Protein AF-A0A838QI50-F1 (afdb_monomer_lite)

Structure (mmCIF, N/CA/C/O backbone):
data_AF-A0A838QI50-F1
#
_entry.id   AF-A0A838QI50-F1
#
loop_
_atom_site.group_PDB
_atom_site.id
_atom_site.type_symbol
_atom_site.label_atom_id
_atom_site.label_alt_id
_atom_site.label_comp_id
_atom_site.label_asym_id
_atom_site.label_entity_id
_atom_site.label_seq_id
_atom_site.pdbx_PDB_ins_code
_atom_site.Cartn_x
_atom_site.Cartn_y
_atom_site.Cartn_z
_atom_site.occupancy
_atom_site.B_iso_or_equiv
_atom_site.auth_seq_id
_atom_site.auth_comp_id
_atom_site.auth_asym_id
_atom_site.auth_atom_id
_atom_site.pdbx_PDB_model_num
ATOM 1 N N . SER A 1 1 ? 6.575 -1.146 9.055 1.00 70.94 1 SER A N 1
ATOM 2 C CA . SER A 1 1 ? 5.674 -1.493 10.174 1.00 70.94 1 SER A CA 1
ATOM 3 C C . SER A 1 1 ? 4.647 -0.401 10.480 1.00 70.94 1 SER A C 1
ATOM 5 O O . SER A 1 1 ? 3.490 -0.745 10.663 1.00 70.94 1 SER A O 1
ATOM 7 N N . ALA A 1 2 ? 4.996 0.895 10.506 1.00 87.75 2 ALA A N 1
ATOM 8 C CA . ALA A 1 2 ? 4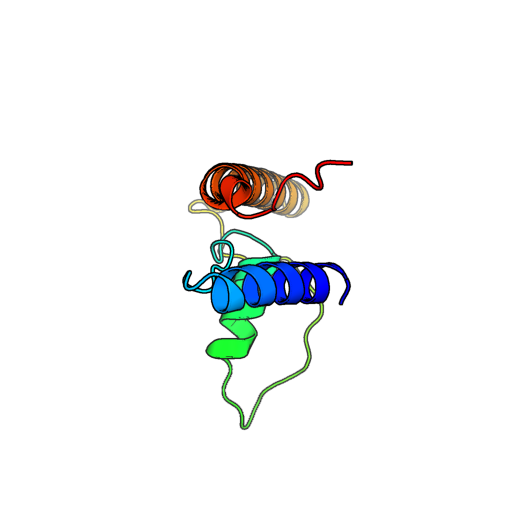.034 1.964 10.832 1.00 87.75 2 ALA A CA 1
ATOM 9 C C . ALA A 1 2 ? 2.782 1.993 9.923 1.00 87.75 2 ALA A C 1
ATOM 11 O O . ALA A 1 2 ? 1.663 1.983 10.423 1.00 87.75 2 ALA A O 1
ATOM 12 N N . ALA A 1 3 ? 2.957 1.947 8.596 1.00 88.06 3 ALA A N 1
ATOM 13 C CA . ALA A 1 3 ? 1.839 1.983 7.644 1.00 88.06 3 ALA A CA 1
ATOM 14 C C . ALA A 1 3 ? 0.891 0.772 7.759 1.00 88.06 3 ALA A C 1
ATOM 16 O O . ALA A 1 3 ? -0.326 0.927 7.730 1.00 88.06 3 ALA A O 1
ATOM 17 N N . THR A 1 4 ? 1.440 -0.435 7.934 1.00 89.75 4 THR A N 1
ATOM 18 C CA . THR A 1 4 ? 0.643 -1.656 8.130 1.00 89.75 4 THR A CA 1
ATOM 19 C C . THR A 1 4 ? -0.118 -1.622 9.455 1.00 89.75 4 THR A C 1
ATOM 21 O O . THR A 1 4 ? -1.271 -2.036 9.487 1.00 89.75 4 THR A O 1
ATOM 24 N N . GLY A 1 5 ? 0.490 -1.086 10.522 1.00 90.75 5 GLY A N 1
ATOM 25 C CA . GLY A 1 5 ? -0.165 -0.902 11.820 1.00 90.75 5 GLY A CA 1
ATOM 26 C C . GLY A 1 5 ? -1.304 0.120 11.779 1.00 90.75 5 GLY A C 1
ATOM 27 O O . GLY A 1 5 ? -2.380 -0.151 12.303 1.00 90.75 5 GLY A O 1
ATOM 28 N N . LEU A 1 6 ? -1.105 1.254 11.096 1.00 90.94 6 LEU A N 1
ATOM 29 C CA . LEU A 1 6 ? -2.162 2.247 10.881 1.00 90.94 6 LEU A CA 1
ATOM 30 C C . LEU A 1 6 ? -3.358 1.638 10.136 1.00 90.94 6 LEU A C 1
ATOM 32 O O . LEU A 1 6 ? -4.490 1.772 10.594 1.00 90.94 6 LEU A O 1
ATOM 36 N N . LEU A 1 7 ? -3.112 0.922 9.032 1.00 91.94 7 LEU A N 1
ATOM 37 C CA . LEU A 1 7 ? -4.185 0.274 8.273 1.00 91.94 7 LEU A CA 1
ATOM 38 C C . LEU A 1 7 ? -4.916 -0.791 9.102 1.00 91.94 7 LEU A C 1
ATOM 40 O O . LEU A 1 7 ? -6.139 -0.875 9.043 1.00 91.94 7 LEU A O 1
ATOM 44 N N . ALA A 1 8 ? -4.188 -1.572 9.906 1.00 92.38 8 ALA A N 1
ATOM 45 C CA . ALA A 1 8 ? -4.794 -2.540 10.814 1.00 92.38 8 ALA A CA 1
ATOM 46 C C . ALA A 1 8 ? -5.712 -1.860 11.843 1.00 92.38 8 ALA A C 1
ATOM 48 O O . ALA A 1 8 ? -6.816 -2.342 12.078 1.00 92.38 8 ALA A O 1
ATOM 49 N N . GLY A 1 9 ? -5.301 -0.718 12.406 1.00 93.38 9 GLY A N 1
ATOM 50 C CA . GLY A 1 9 ? -6.131 0.072 13.320 1.00 93.38 9 GLY A CA 1
ATOM 51 C C . GLY A 1 9 ? -7.390 0.637 12.653 1.00 93.38 9 GLY A C 1
ATOM 52 O O . GLY A 1 9 ? -8.481 0.535 13.214 1.00 93.38 9 GLY A O 1
ATOM 53 N N . ILE A 1 10 ? -7.265 1.167 11.432 1.00 91.62 10 ILE A N 1
ATOM 54 C CA . ILE A 1 10 ? -8.409 1.642 10.635 1.00 91.62 10 ILE A CA 1
ATOM 55 C C . ILE A 1 10 ? -9.385 0.490 10.370 1.00 91.62 10 ILE A C 1
ATOM 57 O O . ILE A 1 10 ? -10.582 0.623 10.617 1.00 91.62 10 ILE A O 1
ATOM 61 N N . ASN A 1 11 ? -8.884 -0.663 9.924 1.00 93.31 11 ASN A N 1
ATOM 62 C CA . ASN A 1 11 ? -9.722 -1.827 9.648 1.00 93.31 11 ASN A CA 1
ATOM 63 C C . ASN A 1 11 ? -10.361 -2.408 10.905 1.00 93.31 11 ASN A C 1
ATOM 65 O O . ASN A 1 11 ? -11.520 -2.809 10.856 1.00 93.31 11 ASN A O 1
ATOM 69 N N . LEU A 1 12 ? -9.665 -2.391 12.042 1.00 94.81 12 LEU A N 1
ATOM 70 C CA . LEU A 1 12 ? -10.253 -2.765 13.322 1.00 94.81 12 LEU A CA 1
ATOM 71 C C . LEU A 1 12 ? -11.439 -1.854 13.672 1.00 94.81 12 LEU A C 1
ATOM 73 O O . LEU A 1 12 ? -12.509 -2.359 13.999 1.00 94.81 12 LEU A O 1
ATOM 77 N N . SER A 1 13 ? -11.284 -0.533 13.538 1.00 93.69 13 SER A N 1
ATOM 78 C CA . SER A 1 13 ? -12.372 0.433 13.765 1.00 93.69 13 SER A CA 1
ATOM 79 C C . SER A 1 13 ? -13.576 0.181 12.846 1.00 93.69 13 SER A C 1
ATOM 81 O O . SER A 1 13 ? -14.724 0.167 13.298 1.00 93.69 13 SER A O 1
ATOM 83 N N . ARG A 1 14 ? -13.319 -0.102 11.561 1.00 92.56 14 ARG A N 1
ATOM 84 C CA . ARG A 1 14 ? -14.350 -0.455 10.571 1.00 92.56 14 ARG A CA 1
ATOM 85 C C . ARG A 1 14 ? -15.115 -1.714 10.971 1.00 92.56 14 ARG A C 1
ATOM 87 O O . ARG A 1 14 ? -16.340 -1.671 11.033 1.00 92.56 14 ARG A O 1
ATOM 94 N N . ILE A 1 15 ? -14.405 -2.789 11.313 1.00 95.19 15 ILE A N 1
ATOM 95 C CA . ILE A 1 15 ? -15.003 -4.067 11.730 1.00 95.19 15 ILE A CA 1
ATOM 96 C C . ILE A 1 15 ? -15.868 -3.882 12.979 1.00 95.19 15 ILE A C 1
ATOM 98 O O . ILE A 1 15 ? -17.002 -4.356 13.017 1.00 95.19 15 ILE A O 1
ATOM 102 N N . LEU A 1 16 ? -15.372 -3.151 13.982 1.00 95.50 16 LEU A N 1
ATOM 103 C CA . LEU A 1 16 ? -16.136 -2.846 15.198 1.00 95.50 16 LEU A CA 1
ATOM 104 C C . LEU A 1 16 ? -17.393 -2.007 14.913 1.00 95.50 16 LEU A C 1
ATOM 106 O O . LEU A 1 16 ? -18.357 -2.079 15.669 1.00 95.50 16 LEU A O 1
ATOM 110 N N . SER A 1 17 ? -17.399 -1.263 13.807 1.00 93.56 17 SER A N 1
ATOM 111 C CA . SER A 1 17 ? -18.538 -0.474 13.325 1.00 93.56 17 SER A CA 1
ATOM 112 C C . SER A 1 17 ? -19.454 -1.246 12.359 1.00 93.56 17 SER A C 1
ATOM 114 O O . SER A 1 17 ? -20.336 -0.649 11.747 1.00 93.56 17 SER A O 1
ATOM 116 N N . GLY A 1 18 ? -19.252 -2.559 12.185 1.00 94.56 18 GLY A N 1
ATOM 117 C CA . GLY A 1 18 ? -20.039 -3.398 11.270 1.00 94.56 18 GLY A CA 1
ATOM 118 C C . GLY A 1 18 ? -19.713 -3.205 9.783 1.00 94.56 18 GLY A C 1
ATOM 119 O O . GLY A 1 18 ? -20.474 -3.652 8.927 1.00 94.56 18 GLY A O 1
ATOM 120 N N . LEU A 1 19 ? -18.600 -2.540 9.463 1.00 93.25 19 LEU A N 1
ATOM 121 C CA . LEU A 1 19 ? -18.106 -2.347 8.101 1.00 93.25 19 LEU A CA 1
ATOM 122 C C . LEU A 1 19 ? -17.064 -3.415 7.743 1.00 93.25 19 LEU A C 1
ATOM 124 O O . LEU A 1 19 ? -16.359 -3.940 8.605 1.00 93.25 19 LEU A O 1
ATOM 128 N N . ASN A 1 20 ? -16.904 -3.684 6.449 1.00 93.50 20 ASN A N 1
ATOM 129 C CA . ASN A 1 20 ? -15.845 -4.568 5.964 1.00 93.50 20 ASN A CA 1
ATOM 130 C C . ASN A 1 20 ? -14.463 -3.910 6.087 1.00 93.50 20 ASN A C 1
ATOM 132 O O . ASN A 1 20 ? -14.325 -2.688 5.947 1.00 93.50 20 ASN A O 1
ATOM 136 N N . ALA A 1 21 ? -13.434 -4.728 6.314 1.00 92.56 21 ALA A N 1
ATOM 137 C CA . ALA A 1 21 ? -12.046 -4.297 6.194 1.00 92.56 21 ALA A CA 1
ATOM 138 C C . ALA A 1 21 ? -11.722 -3.951 4.737 1.00 92.56 21 ALA A C 1
ATOM 140 O O . ALA A 1 21 ? -12.164 -4.638 3.822 1.00 92.56 21 ALA A O 1
ATOM 141 N N . GLU A 1 22 ? -10.916 -2.913 4.544 1.00 94.38 22 GLU A N 1
ATOM 142 C CA . GLU A 1 22 ? -10.512 -2.432 3.228 1.00 94.38 22 GLU A CA 1
ATOM 143 C C . GLU A 1 22 ? -8.996 -2.343 3.149 1.00 94.38 22 GLU A C 1
ATOM 145 O O . 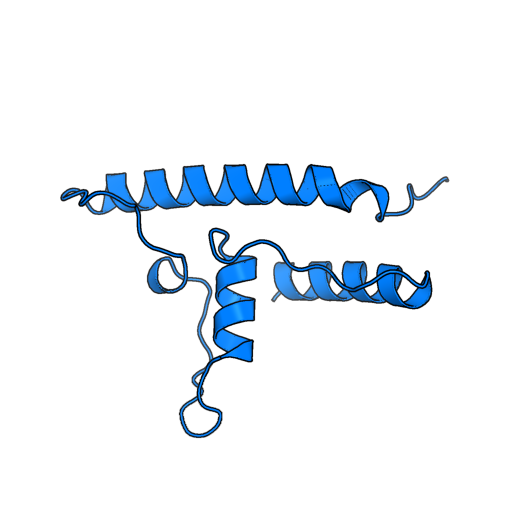GLU A 1 22 ? -8.314 -1.963 4.106 1.00 94.38 22 GLU A O 1
ATOM 150 N N . ILE A 1 23 ? -8.454 -2.680 1.987 1.00 93.81 23 ILE A N 1
ATOM 151 C CA . ILE A 1 23 ? -7.026 -2.575 1.703 1.00 93.81 23 ILE A CA 1
ATOM 152 C C . ILE A 1 23 ? -6.822 -1.743 0.436 1.00 93.81 23 ILE A C 1
ATOM 154 O O . ILE A 1 23 ? -7.642 -1.821 -0.481 1.00 93.81 23 ILE A O 1
ATOM 158 N N . PRO A 1 24 ? -5.749 -0.939 0.360 1.00 94.62 24 PRO A N 1
ATOM 159 C CA . PRO A 1 24 ? -5.445 -0.192 -0.849 1.00 94.62 24 PRO A CA 1
ATOM 160 C C . PRO A 1 24 ? -5.094 -1.146 -2.000 1.00 94.62 24 PRO A C 1
ATOM 162 O O . PRO A 1 24 ? -4.642 -2.270 -1.756 1.00 94.62 24 PRO A O 1
ATOM 165 N N . PRO A 1 25 ? -5.258 -0.711 -3.260 1.00 94.12 25 PRO A N 1
ATOM 166 C CA . PRO A 1 25 ? -5.010 -1.572 -4.410 1.00 94.12 25 PRO A CA 1
ATOM 167 C C . PRO A 1 25 ? -3.529 -1.989 -4.505 1.00 94.12 25 PRO A C 1
ATOM 169 O O . PRO A 1 25 ? -2.649 -1.259 -4.028 1.00 94.12 25 PRO A O 1
ATOM 172 N N . PRO A 1 26 ? -3.211 -3.128 -5.155 1.00 93.62 26 PRO A N 1
ATOM 173 C CA . PRO A 1 26 ? -1.840 -3.637 -5.295 1.00 93.62 26 PRO A CA 1
ATOM 174 C C . PRO A 1 26 ? -0.931 -2.764 -6.174 1.00 93.62 26 PRO A C 1
ATOM 176 O O . PRO A 1 26 ? 0.287 -2.929 -6.190 1.00 93.62 26 PRO A O 1
ATOM 179 N N . THR A 1 27 ? -1.507 -1.780 -6.864 1.00 94.69 27 THR A N 1
ATOM 180 C CA . THR A 1 27 ? -0.776 -0.698 -7.530 1.00 94.69 27 THR A CA 1
ATOM 181 C C . THR A 1 27 ? -0.131 0.278 -6.543 1.00 94.69 27 THR A C 1
ATOM 183 O O . THR A 1 27 ? 0.711 1.073 -6.952 1.00 94.69 27 THR A O 1
ATOM 186 N N . THR A 1 28 ? -0.492 0.217 -5.257 1.00 95.06 28 THR A N 1
ATOM 187 C CA . THR A 1 28 ? 0.167 0.924 -4.154 1.00 95.06 28 THR A CA 1
ATOM 188 C C . THR A 1 28 ? 1.173 0.015 -3.448 1.00 95.06 28 THR A C 1
ATOM 190 O O . THR A 1 28 ? 1.006 -1.201 -3.400 1.00 95.06 28 THR A O 1
ATOM 193 N N . MET A 1 29 ? 2.187 0.599 -2.803 1.00 94.44 29 MET A N 1
ATOM 194 C CA . MET A 1 29 ? 3.174 -0.176 -2.037 1.00 94.44 29 MET A CA 1
ATOM 195 C C . MET A 1 29 ? 2.546 -0.994 -0.897 1.00 94.44 29 MET A C 1
ATOM 197 O O . MET A 1 29 ? 2.952 -2.125 -0.643 1.00 94.44 29 MET A O 1
ATOM 201 N N . LEU A 1 30 ? 1.563 -0.421 -0.195 1.00 93.50 30 LEU A N 1
ATOM 202 C CA . LEU A 1 30 ? 0.916 -1.094 0.928 1.00 93.50 30 LEU A CA 1
ATOM 203 C C . LEU A 1 30 ? 0.033 -2.244 0.436 1.00 93.50 30 LEU A C 1
ATOM 205 O O . LEU A 1 30 ? 0.144 -3.347 0.958 1.00 93.50 30 LEU A O 1
ATOM 209 N N . GLY A 1 31 ? -0.772 -2.014 -0.604 1.00 93.56 31 GLY A N 1
ATOM 210 C CA . GLY A 1 31 ? -1.605 -3.056 -1.203 1.00 93.56 31 GLY A CA 1
ATOM 211 C C . GLY A 1 31 ? -0.774 -4.192 -1.790 1.00 93.56 31 GLY A C 1
ATOM 212 O O . GLY A 1 31 ? -1.086 -5.358 -1.577 1.00 93.56 31 GLY A O 1
ATOM 213 N N . ALA A 1 32 ? 0.342 -3.865 -2.449 1.00 94.00 32 ALA A N 1
ATOM 214 C CA . ALA A 1 32 ? 1.281 -4.847 -2.978 1.00 94.00 32 ALA A CA 1
ATOM 215 C C . ALA A 1 32 ? 1.871 -5.742 -1.880 1.00 94.00 32 ALA A C 1
ATOM 217 O O . ALA A 1 32 ? 1.975 -6.955 -2.051 1.00 94.00 32 ALA A O 1
ATOM 218 N N . LEU A 1 33 ? 2.237 -5.147 -0.740 1.00 91.56 33 LEU A N 1
ATOM 219 C CA . LEU A 1 33 ? 2.745 -5.889 0.410 1.00 91.56 33 LEU A CA 1
ATOM 220 C C . LEU A 1 33 ? 1.677 -6.823 0.994 1.00 91.56 33 LEU A C 1
ATOM 222 O O . LEU A 1 33 ? 1.981 -7.977 1.276 1.00 91.56 33 LEU A O 1
ATOM 226 N N . TYR A 1 34 ? 0.435 -6.351 1.136 1.00 90.69 34 TYR A N 1
ATOM 227 C CA . TYR A 1 34 ? -0.675 -7.187 1.605 1.00 90.69 34 TYR A CA 1
ATOM 228 C C . TYR A 1 34 ? -0.973 -8.339 0.644 1.00 90.69 34 TYR A C 1
ATOM 230 O O . TYR A 1 34 ? -1.103 -9.470 1.102 1.00 90.69 34 TYR A O 1
ATOM 238 N N . ARG A 1 35 ? -0.991 -8.080 -0.670 1.00 91.44 35 ARG A N 1
ATOM 239 C CA . ARG A 1 35 ? -1.123 -9.122 -1.696 1.00 91.44 35 ARG A CA 1
ATOM 240 C C . ARG A 1 35 ? -0.021 -10.172 -1.569 1.00 91.44 35 ARG A C 1
ATOM 242 O O . ARG A 1 35 ? -0.308 -11.361 -1.547 1.00 91.44 35 ARG A O 1
ATOM 249 N N . TYR A 1 36 ? 1.235 -9.740 -1.441 1.00 89.88 36 TYR A N 1
ATOM 250 C CA . TYR A 1 36 ? 2.356 -10.660 -1.249 1.00 89.88 36 TYR A CA 1
ATOM 251 C C . TYR A 1 36 ? 2.165 -11.520 0.003 1.00 89.88 36 TYR A C 1
ATOM 253 O O . TYR A 1 36 ? 2.340 -12.729 -0.056 1.00 89.88 36 TYR A O 1
ATOM 261 N N . MET A 1 37 ? 1.749 -10.924 1.122 1.00 87.12 37 MET A N 1
ATOM 262 C CA . MET A 1 37 ? 1.477 -11.673 2.351 1.00 87.12 37 MET A CA 1
ATOM 263 C C . MET A 1 37 ? 0.319 -12.669 2.206 1.00 87.12 37 MET A C 1
ATOM 265 O O . MET A 1 37 ? 0.364 -13.718 2.841 1.00 87.12 37 MET A O 1
ATOM 269 N N . SER A 1 38 ? -0.707 -12.355 1.408 1.00 87.12 38 SER A N 1
ATOM 270 C CA . SER A 1 38 ? -1.860 -13.240 1.205 1.00 87.12 38 SER A CA 1
ATOM 271 C C . SER A 1 38 ? -1.620 -14.348 0.178 1.00 87.12 38 SER A C 1
ATOM 273 O O . SER A 1 38 ? -2.228 -15.406 0.289 1.00 87.12 38 SER A O 1
ATOM 275 N N . GLU A 1 39 ? -0.782 -14.102 -0.830 1.00 88.81 39 GLU A N 1
ATOM 276 C CA . GLU A 1 39 ? -0.566 -15.016 -1.962 1.00 88.81 39 GLU A CA 1
ATOM 277 C C . GLU A 1 39 ? 0.741 -15.811 -1.874 1.00 88.81 39 GLU A C 1
ATOM 279 O O . GLU A 1 39 ? 0.887 -16.819 -2.565 1.00 88.81 39 GLU A O 1
ATOM 284 N N . ALA A 1 40 ? 1.712 -15.370 -1.068 1.00 86.19 40 ALA A N 1
ATOM 285 C CA . ALA A 1 40 ? 2.982 -16.073 -0.943 1.00 86.19 40 ALA A CA 1
ATOM 286 C C . ALA A 1 40 ? 2.777 -17.489 -0.394 1.00 86.19 40 ALA A C 1
ATOM 288 O O . ALA A 1 40 ? 2.071 -17.695 0.593 1.00 86.19 40 ALA A O 1
ATOM 289 N N . ASP A 1 41 ? 3.456 -18.456 -1.016 1.00 84.94 41 ASP A N 1
ATOM 290 C CA . ASP A 1 41 ? 3.504 -19.834 -0.538 1.00 84.94 41 ASP A CA 1
ATOM 291 C C . ASP A 1 41 ? 4.051 -19.866 0.902 1.00 84.94 41 ASP A C 1
ATOM 293 O O . ASP A 1 41 ? 5.211 -19.487 1.116 1.00 84.94 41 ASP A O 1
ATOM 297 N N . PRO A 1 42 ? 3.266 -20.336 1.891 1.00 83.31 42 PRO A N 1
ATOM 298 C CA . PRO A 1 42 ? 3.703 -20.408 3.280 1.00 83.31 42 PRO A CA 1
ATOM 299 C C . PRO A 1 42 ? 5.001 -21.199 3.473 1.00 83.31 42 PRO A C 1
ATOM 301 O O . PRO A 1 42 ? 5.775 -20.878 4.373 1.00 83.31 42 PRO A O 1
ATOM 304 N N . ALA A 1 43 ? 5.271 -22.203 2.629 1.00 84.19 43 ALA A N 1
ATOM 305 C CA . ALA A 1 43 ? 6.483 -23.018 2.714 1.00 84.19 43 ALA A CA 1
ATOM 306 C C . ALA A 1 43 ? 7.755 -22.256 2.298 1.00 84.19 43 ALA A C 1
ATOM 308 O O . ALA A 1 43 ? 8.854 -22.616 2.719 1.00 84.19 43 ALA A O 1
ATOM 309 N N . HIS A 1 44 ? 7.611 -21.191 1.506 1.00 80.12 44 HIS A N 1
ATOM 310 C CA . HIS A 1 44 ? 8.717 -20.406 0.953 1.00 80.12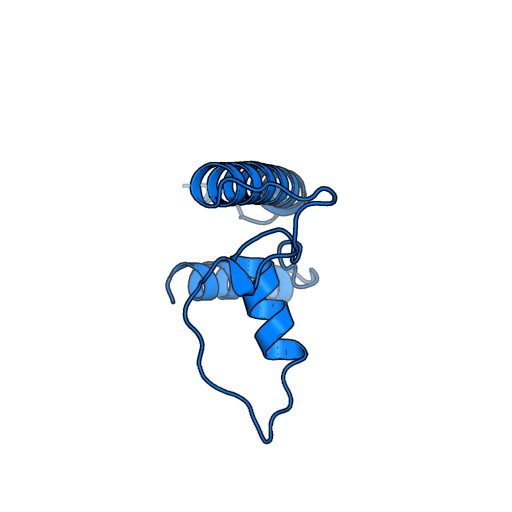 44 HIS A CA 1
ATOM 311 C C . HIS A 1 44 ? 8.629 -18.918 1.303 1.00 80.12 44 HIS A C 1
ATOM 313 O O . HIS A 1 44 ? 9.361 -18.101 0.737 1.00 80.12 44 HIS A O 1
ATOM 319 N N . PHE A 1 45 ? 7.754 -18.551 2.240 1.00 82.31 45 PHE A N 1
ATOM 320 C CA . PHE A 1 45 ? 7.576 -17.170 2.651 1.00 82.31 45 PHE A CA 1
ATOM 321 C C . PHE A 1 45 ? 8.887 -16.595 3.191 1.00 82.31 45 PHE A C 1
ATOM 323 O O . PHE A 1 45 ? 9.513 -17.157 4.093 1.00 82.31 45 PHE A O 1
ATOM 330 N N . GLN A 1 46 ? 9.289 -15.445 2.652 1.00 82.31 46 GLN A N 1
ATOM 331 C CA . GLN A 1 46 ? 10.417 -14.678 3.158 1.00 82.31 46 GLN A CA 1
ATOM 332 C C . GLN A 1 46 ? 9.922 -13.296 3.578 1.00 82.31 46 GLN A C 1
ATOM 334 O O . GLN A 1 46 ? 9.210 -12.641 2.814 1.00 82.31 46 GLN A O 1
ATOM 339 N N . PRO A 1 47 ? 10.293 -12.806 4.771 1.00 78.12 47 PRO A N 1
ATOM 340 C CA . PRO A 1 47 ? 9.966 -11.444 5.152 1.00 78.12 47 PRO A CA 1
ATOM 341 C C . PRO A 1 47 ? 10.632 -10.469 4.174 1.00 78.12 47 PRO A C 1
ATOM 343 O O . PRO A 1 47 ? 11.852 -10.457 4.008 1.00 78.12 47 PRO A O 1
ATOM 346 N N . MET A 1 48 ? 9.821 -9.634 3.526 1.00 81.50 48 MET A N 1
ATOM 347 C CA . MET A 1 48 ? 10.284 -8.631 2.571 1.00 81.50 48 MET A CA 1
ATOM 348 C C . MET A 1 48 ? 9.962 -7.219 3.060 1.00 81.50 48 MET A C 1
ATOM 350 O O . MET A 1 48 ? 8.850 -6.926 3.498 1.00 81.50 48 MET A O 1
ATOM 354 N N . ASN A 1 49 ? 10.936 -6.315 2.933 1.00 82.50 49 ASN A N 1
ATOM 355 C CA . ASN A 1 49 ? 10.694 -4.881 3.074 1.00 82.50 49 ASN A CA 1
ATOM 356 C C . ASN A 1 49 ? 9.964 -4.330 1.840 1.00 82.50 49 ASN A C 1
ATOM 358 O O . ASN A 1 49 ? 10.070 -4.879 0.740 1.00 82.50 49 ASN A O 1
ATOM 362 N N . ALA A 1 50 ? 9.282 -3.195 2.017 1.00 84.06 50 ALA A N 1
ATOM 363 C CA . ALA A 1 50 ? 8.669 -2.447 0.925 1.00 84.06 50 ALA A CA 1
ATOM 364 C C . ALA A 1 50 ? 9.703 -2.128 -0.169 1.00 84.06 50 ALA A C 1
ATOM 366 O O . ALA A 1 50 ? 10.732 -1.503 0.093 1.00 84.06 50 ALA A O 1
ATOM 367 N N . ASN A 1 51 ? 9.435 -2.569 -1.397 1.00 89.06 51 ASN A N 1
ATOM 368 C CA . ASN A 1 51 ? 10.304 -2.346 -2.545 1.00 89.06 51 ASN A CA 1
ATOM 369 C C . ASN A 1 51 ? 9.487 -2.308 -3.846 1.00 89.06 51 ASN A C 1
ATOM 371 O O . ASN A 1 51 ? 8.414 -2.898 -3.940 1.00 89.06 51 ASN A O 1
ATOM 375 N N . PHE A 1 52 ? 10.012 -1.627 -4.868 1.00 86.50 52 PHE A N 1
ATOM 376 C CA . PHE A 1 52 ? 9.326 -1.458 -6.158 1.00 86.50 52 PHE A CA 1
ATOM 377 C C . PHE A 1 52 ? 9.092 -2.762 -6.935 1.00 86.50 52 PHE A C 1
ATOM 379 O O . PHE A 1 52 ? 8.333 -2.737 -7.893 1.00 86.50 52 PHE A O 1
ATOM 386 N N . GLY A 1 53 ? 9.727 -3.876 -6.559 1.00 85.31 53 GLY A N 1
ATOM 387 C CA . GLY A 1 53 ? 9.476 -5.182 -7.173 1.00 85.31 53 GLY A CA 1
ATOM 388 C C . GLY A 1 53 ? 8.156 -5.825 -6.740 1.00 85.31 53 GLY A C 1
ATOM 389 O O . GLY A 1 53 ? 7.722 -6.769 -7.384 1.00 85.31 53 GLY A O 1
ATOM 390 N N . LEU A 1 54 ? 7.521 -5.323 -5.673 1.00 85.12 54 LEU A N 1
ATOM 391 C CA . LEU A 1 54 ? 6.213 -5.805 -5.211 1.00 85.12 54 LEU A CA 1
ATOM 392 C C . LEU A 1 54 ? 5.047 -5.153 -5.966 1.00 85.12 54 LEU A C 1
ATOM 394 O O . LEU A 1 54 ? 3.983 -5.758 -6.109 1.00 85.12 54 LEU A O 1
ATOM 398 N N . VAL A 1 55 ? 5.239 -3.905 -6.398 1.00 87.81 55 VAL A N 1
ATOM 399 C CA . VAL A 1 55 ? 4.209 -3.098 -7.058 1.00 87.81 55 VAL A CA 1
ATOM 400 C C . VAL A 1 55 ? 4.088 -3.533 -8.513 1.00 87.81 55 VAL A C 1
ATOM 402 O O . VAL A 1 55 ? 5.101 -3.793 -9.161 1.00 87.81 55 VAL A O 1
ATOM 405 N N . ASP A 1 56 ? 2.858 -3.577 -9.029 1.00 83.31 56 ASP A N 1
ATOM 406 C CA . ASP A 1 56 ? 2.595 -3.922 -10.430 1.00 83.31 56 ASP A CA 1
ATOM 407 C C . ASP A 1 56 ? 3.455 -3.094 -11.392 1.00 83.31 56 ASP A C 1
ATOM 409 O O . ASP A 1 56 ? 3.741 -1.921 -11.141 1.00 83.31 56 ASP A O 1
ATOM 413 N N . ASP A 1 57 ? 3.865 -3.669 -12.520 1.00 86.00 57 ASP A N 1
ATOM 414 C CA . ASP A 1 57 ? 4.692 -2.936 -13.480 1.00 86.00 57 ASP A CA 1
ATOM 415 C C . ASP A 1 57 ? 3.865 -1.897 -14.269 1.00 86.00 57 ASP A C 1
ATOM 417 O O . ASP A 1 57 ? 2.630 -1.863 -14.221 1.00 86.00 57 ASP A O 1
ATOM 421 N N . LEU A 1 58 ? 4.541 -0.993 -14.975 1.00 88.19 58 LEU A N 1
ATOM 422 C CA . LEU A 1 58 ? 3.907 -0.077 -15.919 1.00 88.19 58 LEU A CA 1
ATOM 423 C C . LEU A 1 58 ? 3.483 -0.833 -17.191 1.00 88.19 58 LEU A C 1
ATOM 425 O O . LEU A 1 58 ? 4.191 -1.740 -17.627 1.00 88.19 58 LEU A O 1
ATOM 429 N N . PRO A 1 59 ? 2.385 -0.421 -17.849 1.00 87.50 59 PRO A N 1
ATOM 430 C CA . PRO A 1 59 ? 1.908 -1.052 -19.085 1.00 87.50 59 PRO A CA 1
ATOM 431 C C . PRO A 1 59 ? 2.868 -0.899 -20.278 1.00 87.50 59 PRO A C 1
ATOM 433 O O . PRO A 1 59 ? 2.665 -1.526 -21.315 1.00 87.50 59 PRO A O 1
ATOM 436 N N . HIS A 1 60 ? 3.905 -0.066 -20.161 1.00 88.38 60 HIS A N 1
ATOM 437 C CA . HIS A 1 60 ? 4.898 0.165 -21.207 1.00 88.38 60 HIS A CA 1
ATOM 438 C C . HIS A 1 60 ? 6.312 0.047 -20.642 1.00 88.38 60 HIS A C 1
ATOM 440 O O . HIS A 1 60 ? 6.588 0.428 -19.501 1.00 88.38 60 HIS A O 1
ATOM 446 N N . VAL A 1 61 ? 7.237 -0.424 -21.478 1.00 88.44 61 VAL A N 1
ATOM 447 C CA . VAL A 1 61 ? 8.642 -0.577 -21.097 1.00 88.44 61 VAL A CA 1
ATOM 448 C C . VAL A 1 61 ? 9.330 0.787 -21.056 1.00 88.44 61 VAL A C 1
ATOM 450 O O . VAL A 1 61 ? 9.539 1.430 -22.082 1.00 88.44 61 VAL A O 1
ATOM 453 N N . ILE A 1 62 ? 9.758 1.194 -19.863 1.00 91.31 62 ILE A N 1
ATOM 454 C CA . ILE A 1 62 ? 10.625 2.356 -19.654 1.00 91.31 62 ILE A CA 1
ATOM 455 C C . ILE A 1 62 ? 12.066 1.857 -19.472 1.00 91.31 62 ILE A C 1
ATOM 457 O O . ILE A 1 62 ? 12.359 1.125 -18.525 1.00 91.31 62 ILE A O 1
ATOM 461 N N . ARG A 1 63 ? 12.977 2.248 -20.374 1.00 91.62 63 ARG A N 1
ATOM 462 C CA . ARG A 1 63 ? 14.402 1.852 -20.320 1.00 91.62 63 ARG A CA 1
ATOM 463 C C . ARG A 1 63 ? 15.162 2.513 -19.170 1.00 91.62 63 ARG A C 1
ATOM 465 O O . ARG A 1 63 ? 16.025 1.885 -18.560 1.00 91.62 63 ARG A O 1
ATOM 472 N N . ASP A 1 64 ? 14.845 3.771 -18.880 1.00 95.56 64 ASP A N 1
ATOM 473 C CA . ASP A 1 64 ? 15.451 4.507 -17.775 1.00 95.56 64 ASP A CA 1
ATOM 474 C C . ASP A 1 64 ? 14.869 4.023 -16.438 1.00 95.56 64 ASP A C 1
ATOM 476 O O . ASP A 1 64 ? 13.707 4.266 -16.109 1.00 95.56 64 ASP A O 1
ATOM 480 N N . LYS A 1 65 ? 15.699 3.343 -15.640 1.00 91.94 65 LYS A N 1
ATOM 481 C CA . LYS A 1 65 ? 15.298 2.785 -14.341 1.00 91.94 65 LYS A CA 1
ATOM 482 C C . LYS A 1 65 ? 14.860 3.854 -13.338 1.00 91.94 65 LYS A C 1
ATOM 484 O O . LYS A 1 65 ? 13.992 3.566 -12.515 1.00 91.94 65 LYS A O 1
ATOM 489 N N . LYS A 1 66 ? 15.456 5.052 -13.366 1.00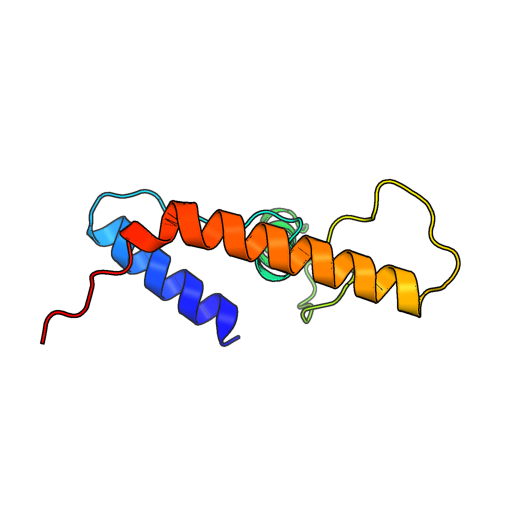 94.38 66 LYS A N 1
ATOM 490 C CA . LYS A 1 66 ? 15.076 6.150 -12.470 1.00 94.38 66 LYS A CA 1
ATOM 491 C C . LYS A 1 66 ? 13.699 6.663 -12.870 1.00 94.38 66 LYS A C 1
ATOM 493 O O . LYS A 1 66 ? 12.798 6.658 -12.036 1.00 94.38 66 LYS A O 1
ATOM 498 N N . ARG A 1 67 ? 13.512 6.964 -14.159 1.00 94.94 67 ARG A N 1
ATOM 499 C CA . ARG A 1 67 ? 12.219 7.420 -14.684 1.00 94.94 67 ARG A CA 1
ATOM 500 C C . ARG A 1 67 ? 11.109 6.392 -14.462 1.00 94.94 67 ARG A C 1
ATOM 502 O O . ARG A 1 67 ? 10.005 6.755 -14.076 1.00 94.94 67 ARG A O 1
ATOM 509 N N . LYS A 1 68 ? 11.417 5.102 -14.633 1.00 93.62 68 LYS A N 1
ATOM 510 C CA . LYS A 1 68 ? 10.491 3.999 -14.343 1.00 93.62 68 LYS A CA 1
ATOM 511 C C . LYS A 1 68 ? 10.010 4.039 -12.889 1.00 93.62 68 LYS A C 1
ATOM 513 O O . LYS A 1 68 ? 8.814 3.946 -12.640 1.00 93.62 68 LYS A O 1
ATOM 518 N N . ARG A 1 69 ? 10.932 4.183 -11.930 1.00 93.00 69 ARG A N 1
ATOM 519 C CA . ARG A 1 69 ? 10.599 4.240 -10.495 1.00 93.00 69 ARG A CA 1
ATOM 520 C C . ARG A 1 69 ? 9.778 5.477 -10.138 1.00 93.00 69 ARG A C 1
ATOM 522 O O . ARG A 1 69 ? 8.846 5.348 -9.355 1.00 93.00 69 ARG A O 1
ATOM 529 N N . GLU A 1 70 ? 10.093 6.632 -10.722 1.00 95.00 70 GLU A N 1
ATOM 530 C CA . GLU A 1 70 ? 9.309 7.864 -10.545 1.00 95.00 70 GLU A CA 1
ATOM 531 C C . GLU A 1 70 ? 7.867 7.674 -11.021 1.00 95.00 70 GLU A C 1
ATOM 533 O O . GLU A 1 70 ? 6.939 7.904 -10.257 1.00 95.00 70 GLU A O 1
ATOM 538 N N . MET A 1 71 ? 7.671 7.144 -12.230 1.00 94.88 71 MET A N 1
ATOM 539 C CA . MET A 1 71 ? 6.333 6.897 -12.779 1.00 94.88 71 MET A CA 1
ATOM 540 C C . MET A 1 71 ? 5.541 5.856 -11.974 1.00 94.88 71 MET A C 1
ATOM 542 O O . MET A 1 71 ? 4.336 6.008 -11.774 1.00 94.88 71 MET A O 1
ATOM 546 N N . ILE A 1 72 ? 6.201 4.801 -11.477 1.00 94.94 72 ILE A N 1
ATOM 547 C CA . ILE A 1 72 ? 5.560 3.842 -10.564 1.00 94.94 72 ILE A CA 1
ATOM 548 C C . ILE A 1 72 ? 5.145 4.546 -9.269 1.00 94.94 72 ILE A C 1
ATOM 550 O O . ILE A 1 72 ? 4.032 4.317 -8.797 1.00 94.94 72 ILE A O 1
ATOM 554 N N . ALA A 1 73 ? 6.001 5.400 -8.701 1.00 94.6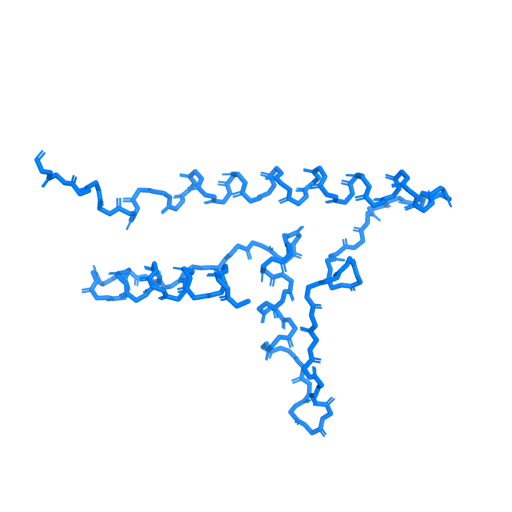9 73 ALA A N 1
ATOM 555 C CA . ALA A 1 73 ? 5.690 6.150 -7.488 1.00 94.69 73 ALA A CA 1
ATOM 556 C C . ALA A 1 73 ? 4.518 7.121 -7.699 1.00 94.69 73 ALA A C 1
ATOM 558 O O . ALA A 1 73 ? 3.588 7.108 -6.900 1.00 94.69 73 ALA A O 1
ATOM 559 N N . GLU A 1 74 ? 4.512 7.886 -8.792 1.00 96.12 74 GLU A N 1
ATOM 560 C CA . GLU A 1 74 ? 3.418 8.794 -9.168 1.00 96.12 74 GLU A CA 1
ATOM 561 C C . GLU A 1 74 ? 2.083 8.041 -9.273 1.00 96.12 74 GLU A C 1
ATOM 563 O O . GLU A 1 74 ? 1.113 8.409 -8.610 1.00 96.12 74 GLU A O 1
ATOM 568 N N . ARG A 1 75 ? 2.044 6.924 -10.016 1.00 95.69 75 ARG A N 1
ATOM 569 C CA . ARG A 1 75 ? 0.840 6.083 -10.130 1.00 95.69 75 ARG A CA 1
ATOM 570 C C . ARG A 1 75 ? 0.412 5.497 -8.781 1.00 95.69 75 ARG A C 1
ATOM 572 O O . ARG A 1 75 ? -0.777 5.450 -8.484 1.00 95.69 75 ARG A O 1
ATOM 579 N N . SER A 1 76 ? 1.372 5.051 -7.968 1.00 95.69 76 SER A N 1
ATOM 580 C CA . SER A 1 76 ? 1.101 4.487 -6.638 1.00 95.69 76 SER A CA 1
ATOM 581 C C . SER A 1 76 ? 0.484 5.524 -5.700 1.00 95.69 76 SER A C 1
ATOM 583 O O . SER A 1 76 ? -0.427 5.200 -4.943 1.00 95.69 76 SER A O 1
ATOM 585 N N . LEU A 1 77 ? 0.984 6.762 -5.735 1.00 95.88 77 LEU A N 1
ATOM 586 C CA . LEU A 1 77 ? 0.471 7.863 -4.923 1.00 95.88 77 LEU A CA 1
ATOM 587 C C . LEU A 1 77 ? -0.929 8.280 -5.376 1.00 95.88 77 LEU A C 1
ATOM 589 O O . LEU A 1 77 ? -1.796 8.450 -4.526 1.00 95.88 77 LEU A O 1
ATOM 593 N N . ALA A 1 78 ? -1.171 8.365 -6.688 1.00 96.44 78 ALA A N 1
ATOM 594 C CA . ALA A 1 78 ? -2.495 8.661 -7.233 1.00 96.44 78 ALA A CA 1
ATOM 595 C C . ALA A 1 78 ? -3.536 7.608 -6.813 1.00 96.44 78 ALA A C 1
ATOM 597 O O . ALA A 1 78 ? -4.585 7.961 -6.283 1.00 96.44 78 ALA A O 1
ATOM 598 N N . ALA A 1 79 ? -3.210 6.319 -6.950 1.00 95.56 79 ALA A N 1
ATOM 599 C CA . ALA A 1 79 ? -4.103 5.232 -6.543 1.00 95.56 79 ALA A CA 1
ATOM 600 C C . ALA A 1 79 ? -4.351 5.203 -5.023 1.00 95.56 79 ALA A C 1
ATOM 602 O O . ALA A 1 79 ? -5.449 4.879 -4.575 1.00 95.56 79 ALA A O 1
ATOM 603 N N . MET A 1 80 ? -3.340 5.545 -4.216 1.00 94.88 80 MET A N 1
ATOM 604 C CA . MET A 1 80 ? -3.508 5.663 -2.765 1.00 94.88 80 MET A CA 1
ATOM 605 C C . MET A 1 80 ? -4.424 6.834 -2.400 1.00 94.88 80 MET A C 1
ATOM 607 O O . MET A 1 80 ? -5.257 6.683 -1.511 1.00 94.88 80 MET A O 1
ATOM 611 N N . ALA A 1 81 ? -4.281 7.979 -3.074 1.00 94.69 81 ALA A N 1
ATOM 612 C CA . ALA A 1 81 ? -5.128 9.145 -2.851 1.00 94.69 81 ALA A CA 1
ATOM 613 C C . ALA A 1 81 ? -6.597 8.824 -3.167 1.00 94.69 81 ALA A C 1
ATOM 615 O O . ALA A 1 81 ? -7.443 8.972 -2.290 1.00 94.69 81 ALA A O 1
ATOM 616 N N . GLU A 1 82 ? -6.872 8.264 -4.346 1.00 95.00 82 GLU A N 1
ATOM 617 C CA . GLU A 1 82 ? -8.218 7.850 -4.772 1.00 95.00 82 GLU A CA 1
ATOM 618 C C . GLU A 1 82 ? -8.855 6.836 -3.805 1.00 95.00 82 GLU A C 1
ATOM 620 O O . GLU A 1 82 ? -10.009 6.977 -3.386 1.00 95.00 82 GLU A O 1
ATOM 625 N N . TRP A 1 83 ? -8.083 5.828 -3.385 1.00 94.12 83 TRP A N 1
ATOM 626 C CA . TRP A 1 83 ? -8.538 4.866 -2.385 1.00 94.12 83 TRP A CA 1
ATOM 627 C C . TRP A 1 83 ? -8.840 5.555 -1.050 1.00 94.12 83 TRP A C 1
ATOM 629 O O . TRP A 1 83 ? -9.887 5.322 -0.446 1.00 94.12 83 TRP A O 1
ATOM 639 N N . SER A 1 84 ? -7.950 6.438 -0.594 1.00 90.31 84 SER A N 1
ATOM 640 C CA . SER A 1 84 ? -8.147 7.154 0.662 1.00 90.31 84 SER A CA 1
ATOM 641 C C . SER A 1 84 ? -9.383 8.049 0.617 1.00 90.31 84 SER A C 1
ATOM 643 O O . SER A 1 84 ? -10.142 8.043 1.573 1.00 90.31 84 SER A O 1
ATOM 645 N N . GLU A 1 85 ? -9.666 8.738 -0.486 1.00 89.44 85 GLU A N 1
ATOM 646 C CA . GLU A 1 85 ? -10.877 9.551 -0.642 1.00 89.44 85 GLU A CA 1
ATOM 647 C C . GLU A 1 85 ? -12.140 8.688 -0.556 1.00 89.44 85 GLU A C 1
ATOM 649 O O . GLU A 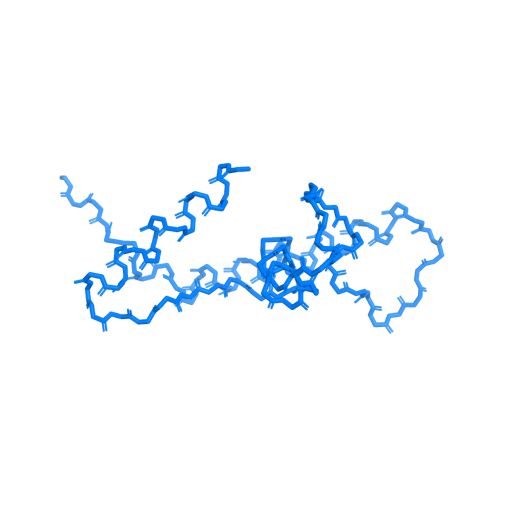1 85 ? -13.070 9.026 0.172 1.00 89.44 85 GLU A O 1
ATOM 654 N N . THR A 1 86 ? -12.124 7.512 -1.185 1.00 88.19 86 THR A N 1
ATOM 655 C CA . THR A 1 86 ? -13.241 6.556 -1.152 1.00 88.19 86 THR A CA 1
ATOM 656 C C . THR A 1 86 ? -13.536 6.037 0.263 1.00 88.19 86 THR A C 1
ATOM 658 O O . THR A 1 86 ? -14.698 5.868 0.634 1.00 88.19 86 THR A O 1
ATOM 661 N N . TYR A 1 87 ? -12.501 5.797 1.078 1.00 81.88 87 TYR A N 1
ATOM 662 C CA . TYR A 1 87 ? -12.634 5.138 2.388 1.00 81.88 87 TYR A CA 1
ATOM 663 C C . TYR A 1 87 ? -12.366 6.042 3.608 1.00 81.88 87 TYR A C 1
ATOM 665 O O . TYR A 1 87 ? -12.530 5.602 4.749 1.00 81.88 87 TYR A O 1
ATOM 673 N N . SER A 1 88 ? -12.013 7.312 3.394 1.00 65.44 88 SER A N 1
ATOM 674 C CA . SER A 1 88 ? -11.741 8.324 4.434 1.00 65.44 88 SER A CA 1
ATOM 675 C C . SER A 1 88 ? -12.975 8.716 5.241 1.00 65.44 88 SER A C 1
ATOM 677 O O . SER A 1 88 ? -12.831 9.142 6.384 1.00 65.44 88 SER A O 1
ATOM 679 N N . GLY A 1 89 ? -14.183 8.464 4.727 1.00 55.06 89 GLY A N 1
ATOM 680 C CA . GLY A 1 89 ? -15.432 8.619 5.484 1.00 55.06 89 GLY A CA 1
ATOM 681 C C . GLY A 1 89 ? -15.568 7.685 6.698 1.00 55.06 89 GLY A C 1
ATOM 682 O O . GLY A 1 89 ? -16.522 7.820 7.458 1.00 55.06 89 GLY A O 1
ATOM 683 N N . ALA A 1 90 ? -14.635 6.743 6.892 1.00 50.31 90 ALA A N 1
ATOM 684 C CA . ALA A 1 90 ? -14.626 5.791 8.004 1.00 50.31 90 ALA A CA 1
ATOM 685 C C . ALA A 1 90 ? -13.571 6.080 9.085 1.00 50.31 90 ALA A C 1
ATOM 687 O O . ALA A 1 90 ? -13.479 5.316 10.045 1.00 50.31 90 ALA A O 1
ATOM 688 N N . VAL A 1 91 ? -12.774 7.148 8.960 1.00 49.28 91 VAL A N 1
ATOM 689 C CA . VAL A 1 91 ? -12.063 7.686 10.125 1.00 49.28 91 VAL A CA 1
ATOM 690 C C . VAL A 1 91 ? -13.089 8.559 10.838 1.00 49.28 91 VAL A C 1
ATOM 692 O O . VAL A 1 91 ? -13.479 9.580 10.272 1.00 49.28 91 VAL A O 1
ATOM 695 N N . PRO A 1 92 ? -13.590 8.179 12.030 1.00 44.94 92 PRO A N 1
ATOM 696 C CA . PRO A 1 92 ? -14.441 9.079 12.784 1.00 44.94 92 PRO A CA 1
ATOM 697 C C . PRO A 1 92 ? -13.646 10.368 12.943 1.00 44.94 92 PRO A C 1
ATOM 699 O O . PRO A 1 92 ? -12.526 10.331 13.460 1.00 44.94 92 PRO A O 1
ATOM 702 N N . ASN A 1 93 ? -14.190 11.492 12.469 1.00 43.50 93 ASN A N 1
ATOM 703 C CA . ASN A 1 93 ? -13.720 12.785 12.936 1.00 43.50 93 ASN A CA 1
ATOM 704 C C . ASN A 1 93 ? -13.704 12.664 14.457 1.00 43.50 93 ASN A C 1
ATOM 706 O O . ASN A 1 93 ? -14.750 12.430 15.064 1.00 43.50 93 ASN A O 1
ATOM 710 N N . ALA A 1 94 ? -12.516 12.714 15.055 1.00 42.72 94 ALA A N 1
ATOM 711 C CA . ALA A 1 94 ? -12.392 12.844 16.489 1.00 42.72 94 ALA A CA 1
ATOM 712 C C . ALA A 1 94 ? -12.973 14.221 16.810 1.00 42.72 94 ALA A C 1
ATOM 714 O O . ALA A 1 94 ? -12.287 15.235 16.720 1.00 42.72 94 ALA A O 1
ATOM 715 N N . VAL A 1 95 ? -14.284 14.248 17.050 1.00 37.06 95 VAL A N 1
ATOM 716 C CA . VAL A 1 95 ? -14.991 15.408 17.562 1.00 37.06 95 VAL A CA 1
ATOM 717 C C . VAL A 1 95 ? -14.494 15.568 18.993 1.00 37.06 95 VAL A C 1
ATOM 719 O O . VAL A 1 95 ? -14.858 14.788 19.874 1.00 37.06 95 VAL A O 1
ATOM 722 N N . GLY A 1 96 ? -13.579 16.515 19.172 1.00 36.84 96 GLY A N 1
ATOM 723 C CA . GLY A 1 96 ? -13.320 17.200 20.431 1.00 36.84 96 GLY A CA 1
ATOM 724 C C . GLY A 1 96 ? -13.912 18.595 20.354 1.00 36.84 96 GLY A C 1
ATOM 725 O O . GLY A 1 96 ? -13.906 19.159 19.235 1.00 36.84 96 GLY A O 1
#

Foldseek 3Di:
DVVQVVLVVLQVLQVVVVHHRDFQDLLAQRNLVVCCVVPPDPVPDDDDDRDPVSHDADPDDDPDPVVRVVVSVVSNVVSVVVVCVVSVVSPPPPDD

Radius of gyration: 15.54 Å; chains: 1; bounding box: 36×40×42 Å

Sequence (96 aa):
SAATGLLAGINLSRILSGLNAEIPPPTTMLGALYRYMSEADPAHFQPMNANFGLVDDLPHVIRDKKRKREMIAERSLAAMAEWSETYSGAVPNAVG

pLDDT: mean 86.48, std 13.72, range [36.84, 96.44]

Secondary structure (DSSP, 8-state):
-HHHHHHHHHHHHHHHTTPPP----TTSHHHHHHHHHHHS-TTT-------TTTSPPPSS--S-HHHHHHHHHHHHHHHHHHHHHHHGGGS-----